Protein AF-A0A9D4BD84-F1 (afdb_monomer_lite)

Organism: Dreissena polymorpha (NCBI:txid45954)

Radius of gyration: 13.47 Å; chains: 1; bounding box: 32×24×34 Å

Structure (mmCIF, N/CA/C/O backbone):
data_AF-A0A9D4BD84-F1
#
_entry.id   AF-A0A9D4BD84-F1
#
loop_
_atom_site.group_PDB
_atom_site.id
_atom_site.type_symbol
_atom_site.label_atom_id
_atom_site.label_alt_id
_atom_site.label_comp_id
_atom_site.label_asym_id
_atom_site.label_entity_id
_atom_site.label_seq_id
_atom_site.pdbx_PDB_ins_code
_atom_site.Cartn_x
_atom_site.Cartn_y
_atom_site.Cartn_z
_atom_site.occupancy
_atom_site.B_iso_or_equiv
_atom_site.auth_seq_id
_atom_site.auth_comp_id
_atom_site.auth_asym_id
_atom_site.auth_atom_id
_atom_site.pdbx_PDB_model_num
ATOM 1 N N . MET A 1 1 ? -9.506 6.032 -0.330 1.00 85.81 1 MET A N 1
ATOM 2 C CA . MET A 1 1 ? -9.359 4.696 -0.917 1.00 85.81 1 MET A CA 1
ATOM 3 C C . MET A 1 1 ? -9.186 3.695 0.213 1.00 85.81 1 MET A C 1
ATOM 5 O O . MET A 1 1 ? -8.297 3.877 1.042 1.00 85.81 1 MET A O 1
ATOM 9 N N . LEU A 1 2 ? -10.039 2.671 0.279 1.00 88.31 2 LEU A N 1
ATOM 10 C CA . LEU A 1 2 ? -9.906 1.570 1.239 1.00 88.31 2 LEU A CA 1
ATOM 11 C C . LEU A 1 2 ? -9.135 0.418 0.593 1.00 88.31 2 LEU A C 1
ATOM 13 O O . LEU A 1 2 ? -9.483 -0.029 -0.497 1.00 88.31 2 LEU A O 1
ATOM 17 N N . LEU A 1 3 ? -8.108 -0.070 1.280 1.00 91.12 3 LEU A N 1
ATOM 18 C CA . LEU A 1 3 ? -7.240 -1.139 0.810 1.00 91.12 3 LEU A CA 1
ATOM 19 C C . LEU A 1 3 ? -7.377 -2.334 1.765 1.00 91.12 3 LEU A C 1
ATOM 21 O O . LEU A 1 3 ? -6.826 -2.342 2.868 1.00 91.12 3 LEU A O 1
ATOM 25 N N . GLU A 1 4 ? -8.176 -3.320 1.349 1.00 92.75 4 GLU A N 1
ATOM 26 C CA . GLU A 1 4 ? -8.383 -4.568 2.088 1.00 92.75 4 GLU A CA 1
ATOM 27 C C . GLU A 1 4 ? -7.343 -5.606 1.655 1.00 92.75 4 GLU A C 1
ATOM 29 O O . GLU A 1 4 ? -7.312 -6.018 0.496 1.00 92.75 4 GLU A O 1
ATOM 34 N N . VAL A 1 5 ? -6.472 -6.024 2.576 1.00 94.69 5 VAL A N 1
ATOM 35 C CA . VAL A 1 5 ? -5.348 -6.923 2.261 1.00 94.69 5 VAL A CA 1
ATOM 36 C C . VAL A 1 5 ? -5.248 -8.091 3.219 1.00 94.69 5 VAL A C 1
ATOM 38 O O . VAL A 1 5 ? -5.544 -7.987 4.408 1.00 94.69 5 VAL A O 1
ATOM 41 N N . ARG A 1 6 ? -4.752 -9.222 2.722 1.00 95.25 6 ARG A N 1
ATOM 42 C CA . ARG A 1 6 ? -4.316 -10.322 3.583 1.00 95.25 6 ARG A CA 1
ATOM 43 C C . ARG A 1 6 ? -2.877 -10.068 3.999 1.00 95.25 6 ARG A C 1
ATOM 45 O O . ARG A 1 6 ? -2.017 -9.864 3.147 1.00 95.25 6 ARG A O 1
ATOM 52 N N . ARG A 1 7 ? -2.587 -10.188 5.293 1.00 92.62 7 ARG A N 1
ATOM 53 C CA . ARG A 1 7 ? -1.251 -9.982 5.881 1.00 92.62 7 ARG A CA 1
ATOM 54 C C . ARG A 1 7 ? -0.127 -10.745 5.165 1.00 92.62 7 ARG A C 1
ATOM 56 O O . ARG A 1 7 ? 0.951 -10.208 4.945 1.00 92.62 7 ARG A O 1
ATOM 63 N N . ASN A 1 8 ? -0.407 -11.970 4.724 1.00 91.94 8 ASN A N 1
ATOM 64 C CA . ASN A 1 8 ? 0.570 -12.809 4.023 1.00 91.94 8 ASN A CA 1
ATOM 65 C C . ASN A 1 8 ? 0.635 -12.555 2.504 1.00 91.94 8 ASN A C 1
ATOM 67 O O . ASN A 1 8 ? 1.491 -13.118 1.832 1.00 91.94 8 ASN A O 1
ATOM 71 N N . HIS A 1 9 ? -0.226 -11.699 1.949 1.00 93.38 9 HIS A N 1
ATOM 72 C CA . HIS A 1 9 ? -0.314 -11.411 0.510 1.00 93.38 9 HIS A CA 1
ATOM 73 C C . HIS A 1 9 ? -0.386 -9.905 0.209 1.00 93.38 9 HIS A C 1
ATOM 75 O O . HIS A 1 9 ? -0.905 -9.517 -0.838 1.00 93.38 9 HIS A O 1
ATOM 81 N N . VAL A 1 10 ? 0.154 -9.064 1.101 1.00 93.31 10 VAL A N 1
ATOM 82 C CA . VAL A 1 10 ? 0.092 -7.594 1.026 1.00 93.31 10 VAL A CA 1
ATOM 83 C C . VAL A 1 10 ? 0.498 -7.070 -0.351 1.00 93.31 10 VAL A C 1
ATOM 85 O O . VAL A 1 10 ? -0.246 -6.295 -0.943 1.00 93.31 10 VAL A O 1
ATOM 88 N N . MET A 1 11 ? 1.621 -7.538 -0.904 1.00 89.44 11 MET A N 1
ATOM 89 C CA . MET A 1 11 ? 2.107 -7.114 -2.223 1.00 89.44 11 MET A CA 1
ATOM 90 C C . MET A 1 11 ? 1.092 -7.391 -3.340 1.00 89.44 11 MET A C 1
ATOM 92 O O . MET A 1 11 ? 0.760 -6.508 -4.131 1.00 89.44 11 MET A O 1
ATOM 96 N N . LYS A 1 12 ? 0.588 -8.628 -3.397 1.00 90.38 12 LYS A N 1
ATOM 97 C CA . LYS A 1 12 ? -0.334 -9.084 -4.443 1.00 90.38 12 LYS A CA 1
ATOM 98 C C . LYS A 1 12 ? -1.675 -8.363 -4.350 1.00 90.38 12 LYS A C 1
ATOM 100 O O . LYS A 1 12 ? -2.196 -7.927 -5.374 1.00 90.38 12 LYS A O 1
ATOM 105 N N . ASP A 1 13 ? -2.212 -8.253 -3.139 1.00 94.44 13 ASP A N 1
ATOM 106 C CA . ASP A 1 13 ? -3.518 -7.649 -2.897 1.00 94.44 13 ASP A CA 1
ATOM 107 C C . ASP A 1 13 ? -3.458 -6.134 -3.170 1.00 94.44 13 ASP A C 1
ATOM 109 O O . ASP A 1 13 ? -4.315 -5.606 -3.873 1.00 94.44 13 ASP A O 1
ATOM 113 N N . ALA A 1 14 ? -2.384 -5.450 -2.753 1.00 92.00 14 ALA A N 1
ATOM 114 C CA . ALA A 1 14 ? -2.210 -4.020 -3.001 1.00 92.00 14 ALA A CA 1
ATOM 115 C C . ALA A 1 14 ? -2.026 -3.662 -4.479 1.00 92.00 14 ALA A C 1
ATOM 117 O O . ALA A 1 14 ? -2.665 -2.733 -4.976 1.00 92.00 14 ALA A O 1
ATOM 118 N N . LEU A 1 15 ? -1.198 -4.425 -5.200 1.00 89.44 15 LEU A N 1
ATOM 119 C CA . LEU A 1 15 ? -1.059 -4.286 -6.650 1.00 89.44 15 LEU A CA 1
ATOM 120 C C . LEU A 1 15 ? -2.383 -4.547 -7.372 1.00 89.44 15 LEU A C 1
ATOM 122 O O . LEU A 1 15 ? -2.687 -3.869 -8.351 1.00 89.44 15 LEU A O 1
ATOM 126 N N . GLY A 1 16 ? -3.161 -5.524 -6.900 1.00 90.62 16 GLY A N 1
ATOM 127 C CA . GLY A 1 16 ? -4.497 -5.805 -7.411 1.00 90.62 16 GLY A CA 1
ATOM 128 C C . GLY A 1 16 ? -5.415 -4.598 -7.265 1.00 90.62 16 GLY A C 1
ATOM 129 O O . GLY A 1 16 ? -5.939 -4.117 -8.262 1.00 90.62 16 GLY A O 1
ATOM 130 N N . THR A 1 17 ? -5.560 -4.065 -6.053 1.00 90.25 17 THR A N 1
ATOM 131 C CA . THR A 1 17 ? -6.460 -2.936 -5.782 1.00 90.25 17 THR A CA 1
ATOM 132 C C . THR A 1 17 ? -6.081 -1.692 -6.581 1.00 90.25 17 THR A C 1
ATOM 134 O O . THR A 1 17 ? -6.925 -1.117 -7.258 1.00 90.25 17 THR A O 1
ATOM 137 N N . ILE A 1 18 ? -4.803 -1.312 -6.600 1.00 88.56 18 ILE A N 1
ATOM 138 C CA . ILE A 1 18 ? -4.363 -0.089 -7.291 1.00 88.56 18 ILE A CA 1
ATOM 139 C C . ILE A 1 18 ? -4.535 -0.174 -8.809 1.00 88.56 18 ILE A C 1
ATOM 141 O O . ILE A 1 18 ? -4.844 0.828 -9.449 1.00 88.56 18 ILE A O 1
ATOM 145 N N . ARG A 1 19 ? -4.423 -1.372 -9.390 1.00 88.62 19 ARG A N 1
ATOM 146 C CA . ARG A 1 19 ? -4.736 -1.590 -10.810 1.00 88.62 19 ARG A CA 1
ATOM 147 C C . ARG A 1 19 ? -6.178 -1.233 -11.159 1.00 88.62 19 ARG A C 1
ATOM 149 O O . ARG A 1 19 ? -6.407 -0.718 -12.251 1.00 88.62 19 ARG A O 1
ATOM 156 N N . TYR A 1 20 ? -7.115 -1.507 -10.253 1.00 85.50 20 TYR A N 1
ATOM 157 C CA . TYR A 1 20 ? -8.545 -1.268 -10.455 1.00 85.50 20 TYR A CA 1
ATOM 158 C C . TYR A 1 20 ? -9.019 0.103 -9.951 1.00 85.50 20 TYR A C 1
ATOM 160 O O . TYR A 1 20 ? -10.059 0.573 -10.399 1.00 85.50 20 TYR A O 1
ATOM 168 N N . SER A 1 21 ? -8.276 0.756 -9.054 1.00 79.94 21 SER A N 1
ATOM 169 C CA . SER A 1 21 ? -8.689 1.996 -8.374 1.00 79.94 21 SER A CA 1
ATOM 170 C C . SER A 1 21 ? -7.937 3.250 -8.845 1.00 79.94 21 SER A C 1
ATOM 172 O O . SER A 1 21 ? -7.717 4.164 -8.053 1.00 79.94 21 SER A O 1
ATOM 174 N N . GLN A 1 22 ? -7.535 3.316 -10.120 1.00 73.12 22 GLN A N 1
ATOM 175 C CA . GLN A 1 22 ? -6.686 4.403 -10.644 1.00 73.12 22 GLN A CA 1
ATOM 176 C C . GLN A 1 22 ? -7.290 5.810 -10.480 1.00 73.12 22 GLN A C 1
ATOM 178 O O . GLN A 1 22 ? -6.543 6.766 -10.284 1.00 73.12 22 GLN A O 1
ATOM 183 N N . ASP A 1 23 ? -8.618 5.936 -10.485 1.00 72.12 23 ASP A N 1
ATOM 184 C CA . ASP A 1 23 ? -9.309 7.228 -10.373 1.00 72.12 23 ASP A CA 1
ATOM 185 C C . ASP A 1 23 ? -9.459 7.739 -8.921 1.00 72.12 23 ASP A C 1
ATOM 187 O O . ASP A 1 23 ? -9.795 8.903 -8.713 1.00 72.12 23 ASP A O 1
ATOM 191 N N . ASP A 1 24 ? -9.189 6.904 -7.905 1.00 74.56 24 ASP A N 1
ATOM 192 C CA . ASP A 1 24 ? -9.405 7.217 -6.474 1.00 74.56 24 ASP A CA 1
ATOM 193 C C . ASP A 1 24 ? -8.091 7.396 -5.681 1.00 74.56 24 ASP A C 1
ATOM 195 O O . ASP A 1 24 ? -8.072 7.427 -4.451 1.00 74.56 24 ASP A O 1
ATOM 199 N N . LEU A 1 25 ? -6.954 7.536 -6.371 1.00 72.25 25 LEU A N 1
ATOM 200 C CA . LEU A 1 25 ? -5.628 7.636 -5.739 1.00 72.25 25 LEU A CA 1
ATOM 201 C C . LEU A 1 25 ? -5.398 8.943 -4.952 1.00 72.25 25 LEU A C 1
ATOM 203 O O . LEU A 1 25 ? -4.425 9.039 -4.208 1.00 72.25 25 LEU A O 1
ATOM 207 N N . SER A 1 26 ? -6.265 9.949 -5.110 1.00 70.81 26 SER A N 1
ATOM 208 C CA . SER A 1 26 ? -6.179 11.240 -4.408 1.00 70.81 26 SER A CA 1
ATOM 209 C C . SER A 1 26 ? -6.875 11.246 -3.045 1.00 70.81 26 SER A C 1
ATOM 211 O O . SER A 1 26 ? -6.681 12.171 -2.254 1.00 70.81 26 SER A O 1
ATOM 213 N N . SER A 1 27 ? -7.698 10.238 -2.750 1.00 78.44 27 SER A N 1
ATOM 214 C CA . SER A 1 27 ? -8.422 10.169 -1.488 1.00 78.44 27 SER A CA 1
ATOM 215 C C . SER A 1 27 ? -7.569 9.535 -0.387 1.00 78.44 27 SER A C 1
ATOM 217 O O . SER A 1 27 ? -6.664 8.739 -0.634 1.00 78.44 27 SER A O 1
ATOM 219 N N . LYS A 1 28 ? -7.869 9.873 0.874 1.00 83.19 28 LYS A N 1
ATOM 220 C CA . LYS A 1 28 ? -7.132 9.365 2.042 1.00 83.19 28 LYS A CA 1
ATOM 221 C C . LYS A 1 28 ? -7.051 7.832 2.009 1.00 83.19 28 LYS A C 1
ATOM 223 O O . LYS A 1 28 ? -8.084 7.157 1.934 1.00 83.19 28 LYS A O 1
ATOM 228 N N . LEU A 1 29 ? -5.833 7.296 2.085 1.00 87.12 29 LEU A N 1
ATOM 229 C CA . LEU A 1 29 ? -5.582 5.859 2.170 1.00 87.12 29 LEU A CA 1
ATOM 230 C C . LEU A 1 29 ? -6.032 5.331 3.538 1.00 87.12 29 LEU A C 1
ATOM 232 O O . LEU A 1 29 ? -5.623 5.855 4.576 1.00 87.12 29 LEU A O 1
ATOM 236 N N . GLN A 1 30 ? -6.862 4.293 3.526 1.00 89.81 30 GLN A N 1
ATOM 237 C CA . GLN A 1 30 ? -7.262 3.531 4.705 1.00 89.81 30 GLN A CA 1
ATOM 238 C C . GLN A 1 30 ? -6.885 2.067 4.517 1.00 89.81 30 GLN A C 1
ATOM 240 O O . GLN A 1 30 ? -7.180 1.483 3.474 1.00 89.81 30 GLN A O 1
ATOM 245 N N . ILE A 1 31 ? -6.263 1.468 5.529 1.00 92.38 31 ILE A N 1
ATOM 246 C CA . ILE A 1 31 ? -5.850 0.060 5.502 1.00 92.38 31 ILE A CA 1
ATOM 247 C C . ILE A 1 31 ? -6.770 -0.799 6.365 1.00 92.38 31 ILE A C 1
ATOM 249 O O . ILE A 1 31 ? -7.093 -0.441 7.497 1.00 92.38 31 ILE A O 1
ATOM 253 N N . LYS A 1 32 ? -7.131 -1.980 5.859 1.00 93.38 32 LYS A N 1
ATOM 254 C CA . LYS A 1 32 ? -7.815 -3.014 6.638 1.00 93.38 32 LYS A CA 1
ATOM 255 C C . LYS A 1 32 ? -7.221 -4.386 6.337 1.00 93.38 32 LYS A C 1
ATOM 257 O O . LYS A 1 32 ? -7.207 -4.830 5.190 1.00 93.38 32 LYS A O 1
ATOM 262 N N . PHE A 1 33 ? -6.762 -5.077 7.375 1.00 94.75 33 PHE A N 1
ATOM 263 C CA . PHE A 1 33 ? -6.342 -6.468 7.248 1.00 94.75 33 PHE A CA 1
ATOM 264 C C . PHE A 1 33 ? -7.564 -7.389 7.312 1.00 94.75 33 PHE A C 1
ATOM 266 O O . PHE A 1 33 ? -8.383 -7.306 8.229 1.00 94.75 33 PHE A O 1
ATOM 273 N N . ILE A 1 34 ? -7.724 -8.247 6.303 1.00 94.31 34 ILE A N 1
ATOM 274 C CA . ILE A 1 34 ? -8.885 -9.137 6.192 1.00 94.31 34 ILE A CA 1
ATOM 275 C C . ILE A 1 34 ? -8.890 -10.122 7.365 1.00 94.31 34 ILE A C 1
ATOM 277 O O . ILE A 1 34 ? -7.929 -10.862 7.562 1.00 94.31 34 ILE A O 1
ATOM 281 N N . GLY A 1 35 ? -10.002 -10.157 8.104 1.00 92.31 35 GLY A N 1
ATOM 282 C CA . GLY A 1 35 ? -10.176 -11.029 9.269 1.00 92.31 35 GLY A CA 1
ATOM 283 C C . GLY A 1 35 ? -9.599 -10.475 10.574 1.00 92.31 35 GLY A C 1
ATOM 284 O O . GLY A 1 35 ? -9.675 -11.158 11.590 1.00 92.31 35 GLY A O 1
ATOM 285 N N . GLU A 1 36 ? -9.062 -9.253 10.574 1.00 90.56 36 GLU A N 1
ATOM 286 C CA . GLU A 1 36 ? -8.506 -8.614 11.767 1.00 90.56 36 GLU A CA 1
ATOM 287 C C . GLU A 1 36 ? -9.402 -7.463 12.244 1.0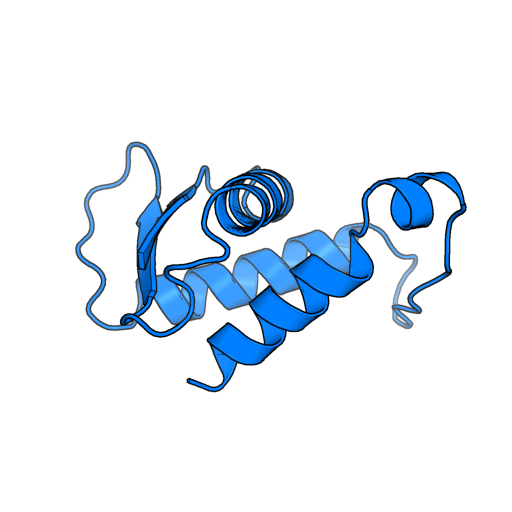0 90.56 36 GLU A C 1
ATOM 289 O O . GLU A 1 36 ? -9.960 -6.702 11.448 1.00 90.56 36 GLU A O 1
ATOM 294 N N . ALA A 1 37 ? -9.547 -7.331 13.564 1.00 83.06 37 ALA A N 1
ATOM 295 C CA . ALA A 1 37 ? -10.237 -6.198 14.164 1.00 83.06 37 ALA A CA 1
ATOM 296 C C . ALA A 1 37 ? -9.288 -4.991 14.197 1.00 83.06 37 ALA A C 1
ATOM 298 O O . ALA A 1 37 ? -8.269 -5.017 14.882 1.00 83.06 37 ALA A O 1
ATOM 299 N N . GLY A 1 38 ? -9.619 -3.926 13.469 1.00 76.62 38 GLY A N 1
ATOM 300 C CA . GLY A 1 38 ? -8.818 -2.707 13.461 1.00 76.62 38 GLY A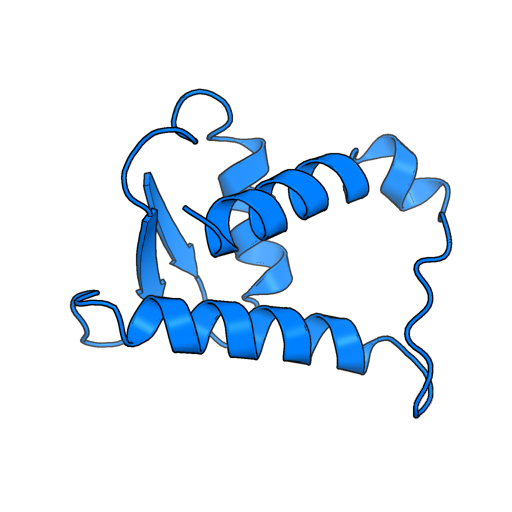 CA 1
ATOM 301 C C . GLY A 1 38 ? -9.458 -1.589 12.646 1.00 76.62 38 GLY A C 1
ATOM 302 O O . GLY A 1 38 ? -10.086 -1.834 11.618 1.00 76.62 38 GLY A O 1
ATOM 303 N N . VAL A 1 39 ? -9.292 -0.354 13.121 1.00 74.94 39 VAL A N 1
ATOM 304 C CA . VAL A 1 39 ? -9.640 0.874 12.397 1.00 74.94 39 VAL A CA 1
ATOM 305 C C . VAL A 1 39 ? -8.349 1.649 12.176 1.00 74.94 39 VAL A C 1
ATOM 307 O O . VAL A 1 39 ? -7.582 1.867 13.115 1.00 74.94 39 VAL A O 1
ATOM 310 N N . ASP A 1 40 ? -8.087 2.052 10.935 1.00 75.44 40 ASP A N 1
ATOM 311 C CA . ASP A 1 40 ? -6.844 2.731 10.581 1.00 75.44 40 ASP A CA 1
ATOM 312 C C . ASP A 1 40 ? -6.805 4.179 11.098 1.00 75.44 40 ASP A C 1
ATOM 314 O O . ASP A 1 40 ? -7.272 5.120 10.452 1.00 75.44 40 ASP A O 1
ATOM 318 N N . LEU A 1 41 ? -6.196 4.353 12.272 1.00 79.75 41 LEU A N 1
ATOM 319 C CA . LEU A 1 41 ? -5.827 5.649 12.849 1.00 79.75 41 LEU A CA 1
ATOM 320 C C . LEU A 1 41 ? -4.363 6.033 12.543 1.00 79.75 41 LEU A C 1
ATOM 322 O O . LEU A 1 41 ? -3.815 6.926 13.180 1.00 79.75 41 LEU A O 1
ATOM 326 N N . GLY A 1 42 ? -3.724 5.369 11.571 1.00 78.88 42 GLY A N 1
ATOM 327 C CA . GLY A 1 42 ? -2.330 5.578 11.160 1.00 78.88 42 GLY A CA 1
ATOM 328 C C . GLY A 1 42 ? -1.417 4.379 11.437 1.00 78.88 42 GLY A C 1
ATOM 329 O O . GLY A 1 42 ? -0.506 4.118 10.655 1.00 78.88 42 GLY A O 1
ATOM 330 N N . GLY A 1 43 ? -1.685 3.601 12.492 1.00 86.69 43 GLY A N 1
ATOM 331 C CA . GLY A 1 43 ? -0.875 2.424 12.841 1.00 86.69 43 GLY A CA 1
ATOM 332 C C . GLY A 1 43 ? -0.895 1.332 11.766 1.00 86.69 43 GLY A C 1
ATOM 333 O O . GLY A 1 43 ? 0.153 0.794 11.413 1.00 86.69 43 GLY A O 1
ATOM 334 N N . LEU A 1 44 ? -2.068 1.075 11.176 1.00 90.75 44 LEU A N 1
ATOM 335 C CA . LEU A 1 44 ? -2.223 0.063 10.127 1.00 90.75 44 LEU A CA 1
ATOM 336 C C . LEU A 1 44 ? -1.538 0.477 8.820 1.00 90.75 44 LEU A C 1
ATOM 338 O O . LEU A 1 44 ? -1.028 -0.384 8.108 1.00 90.75 44 LEU A O 1
ATOM 342 N N . ARG A 1 45 ? -1.457 1.782 8.522 1.00 90.00 45 ARG A N 1
ATOM 343 C CA . ARG A 1 45 ? -0.660 2.297 7.395 1.00 90.00 45 ARG A CA 1
ATOM 344 C C . ARG A 1 45 ? 0.832 2.038 7.571 1.00 90.00 45 ARG A C 1
ATOM 346 O O . ARG A 1 45 ? 1.457 1.511 6.653 1.00 90.00 45 ARG A O 1
ATOM 353 N N . CYS A 1 46 ? 1.398 2.350 8.738 1.00 90.00 46 CYS A N 1
ATOM 354 C CA . CYS A 1 46 ? 2.811 2.073 9.017 1.00 90.00 46 CYS A CA 1
ATOM 355 C C . CYS A 1 46 ? 3.124 0.576 8.899 1.00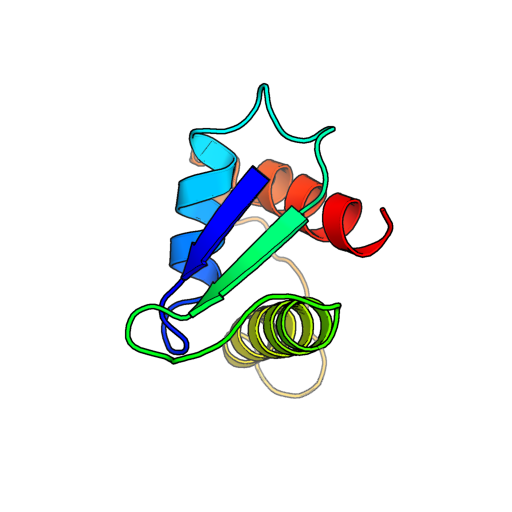 90.00 46 CYS A C 1
ATOM 357 O O . CYS A 1 46 ? 4.114 0.184 8.279 1.00 90.00 46 CYS A O 1
ATOM 359 N N . GLU A 1 47 ? 2.254 -0.264 9.457 1.00 92.56 47 GLU A N 1
ATOM 360 C CA . GLU A 1 47 ? 2.392 -1.714 9.379 1.00 92.56 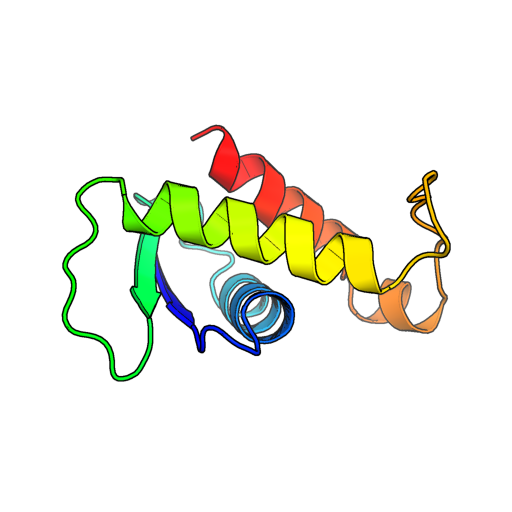47 GLU A CA 1
ATOM 361 C C . GLU A 1 47 ? 2.276 -2.232 7.940 1.00 92.56 47 GLU A C 1
ATOM 363 O O . GLU A 1 47 ? 3.105 -3.029 7.504 1.00 92.56 47 GLU A O 1
ATOM 368 N N . PHE A 1 48 ? 1.304 -1.735 7.173 1.00 93.75 48 PHE A N 1
ATOM 369 C CA . PHE A 1 48 ? 1.142 -2.067 5.761 1.00 93.75 48 PHE A CA 1
ATOM 370 C C . PHE A 1 48 ? 2.403 -1.770 4.952 1.00 93.75 48 PHE A C 1
ATOM 372 O O . PHE A 1 48 ? 2.896 -2.662 4.265 1.00 93.75 48 PHE A O 1
ATOM 379 N N . PHE A 1 49 ? 2.960 -0.558 5.051 1.00 92.06 49 PHE A N 1
ATOM 380 C CA . PHE A 1 49 ? 4.164 -0.204 4.294 1.00 92.06 49 PHE A CA 1
ATOM 381 C C . PHE A 1 49 ? 5.394 -0.992 4.759 1.00 92.06 49 PHE A C 1
ATOM 383 O O . PHE A 1 49 ? 6.204 -1.397 3.925 1.00 92.06 49 PHE A O 1
ATOM 390 N N . SER A 1 50 ? 5.501 -1.290 6.057 1.00 90.88 50 SER A N 1
ATOM 391 C CA . SER A 1 50 ? 6.549 -2.168 6.591 1.00 90.88 50 SER A CA 1
ATOM 392 C C . SER A 1 50 ? 6.470 -3.580 5.992 1.00 90.88 50 SER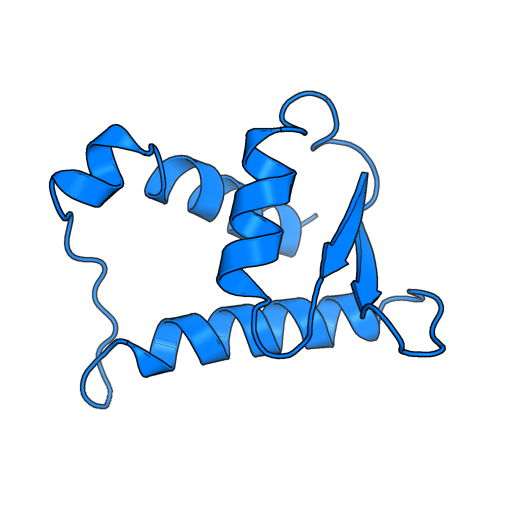 A C 1
ATOM 394 O O . SER A 1 50 ? 7.456 -4.088 5.453 1.00 90.88 50 SER A O 1
ATOM 396 N N . LEU A 1 51 ? 5.280 -4.193 5.990 1.00 91.56 51 LEU A N 1
ATOM 397 C CA . LEU A 1 51 ? 5.048 -5.512 5.392 1.00 91.56 51 LEU A CA 1
ATOM 398 C C . LEU A 1 51 ? 5.252 -5.505 3.875 1.00 91.56 51 LEU A C 1
ATOM 400 O O . LEU A 1 51 ? 5.791 -6.462 3.322 1.00 91.56 51 LEU A O 1
ATOM 404 N N . LEU A 1 52 ? 4.850 -4.428 3.202 1.00 89.12 52 LEU A N 1
ATOM 405 C CA . LEU A 1 52 ? 5.025 -4.262 1.767 1.00 89.12 52 LEU A CA 1
ATOM 406 C C . LEU A 1 52 ? 6.517 -4.278 1.394 1.00 89.12 52 LEU A C 1
ATOM 408 O O . LEU A 1 52 ? 6.920 -5.052 0.525 1.00 89.12 52 LEU A O 1
ATOM 412 N N . VAL A 1 53 ? 7.350 -3.508 2.103 1.00 85.00 53 VAL A N 1
ATOM 413 C CA . VAL A 1 53 ? 8.816 -3.502 1.929 1.00 85.00 53 VAL A CA 1
ATOM 414 C C . VAL A 1 53 ? 9.439 -4.847 2.316 1.00 85.00 53 VAL A C 1
ATOM 416 O O . VAL A 1 53 ? 10.334 -5.335 1.623 1.00 85.00 53 VAL A O 1
ATOM 419 N N . TYR A 1 54 ? 8.954 -5.486 3.382 1.00 86.00 54 TYR A N 1
ATOM 420 C CA . TYR A 1 54 ? 9.414 -6.812 3.795 1.00 86.00 54 TYR A CA 1
ATOM 421 C C . TYR A 1 54 ? 9.156 -7.877 2.716 1.00 86.00 54 TYR A C 1
ATOM 423 O O . TYR A 1 54 ? 10.057 -8.638 2.367 1.00 86.00 54 TYR A O 1
ATOM 431 N N . GLN A 1 55 ? 7.961 -7.921 2.122 1.00 83.75 55 GLN A N 1
ATOM 432 C CA . GLN A 1 55 ? 7.657 -8.877 1.050 1.00 83.75 55 GLN A CA 1
ATOM 433 C C . GLN A 1 55 ? 8.461 -8.600 -0.227 1.00 83.75 55 GLN A C 1
ATOM 435 O O . GLN A 1 55 ? 8.851 -9.536 -0.927 1.00 83.75 55 GLN A O 1
ATOM 440 N N . PHE A 1 56 ? 8.772 -7.332 -0.498 1.00 75.62 56 PHE A N 1
ATOM 441 C CA . PHE A 1 56 ? 9.701 -6.954 -1.559 1.00 75.62 56 PHE A CA 1
ATOM 442 C C . PHE A 1 56 ? 11.113 -7.492 -1.337 1.00 75.62 56 PHE A C 1
ATOM 444 O O . PHE A 1 56 ? 11.737 -7.997 -2.272 1.00 75.62 56 PHE A O 1
ATOM 451 N N . SER A 1 57 ? 11.622 -7.383 -0.109 1.00 70.31 57 SER A N 1
ATOM 452 C CA . SER A 1 57 ? 13.002 -7.749 0.207 1.00 70.31 57 SER A CA 1
ATOM 453 C C . SER A 1 57 ? 13.253 -9.253 0.190 1.00 70.31 57 SER A C 1
ATOM 455 O O . SER A 1 57 ? 14.344 -9.685 -0.173 1.00 70.31 57 SER A O 1
ATOM 457 N N . HIS A 1 58 ? 12.234 -10.061 0.484 1.00 65.88 58 HIS A N 1
ATOM 458 C CA . HIS A 1 58 ? 12.346 -11.524 0.513 1.00 65.88 58 HIS A CA 1
ATOM 459 C C . HIS A 1 58 ? 12.468 -12.171 -0.874 1.00 65.88 58 HIS A C 1
ATOM 461 O O . HIS A 1 58 ? 12.686 -13.375 -0.971 1.00 65.88 58 HIS A O 1
ATOM 467 N N . SER A 1 59 ? 12.363 -11.384 -1.948 1.00 60.31 59 SER A N 1
ATOM 468 C CA . SER A 1 59 ? 12.571 -11.859 -3.322 1.00 60.31 59 SER A CA 1
ATOM 469 C C . SER A 1 59 ? 14.010 -11.671 -3.830 1.00 60.31 59 SER A C 1
ATOM 471 O O . SER A 1 59 ? 14.292 -12.021 -4.975 1.00 60.31 59 SER A O 1
ATOM 473 N N . GLY A 1 60 ? 14.924 -11.114 -3.023 1.00 55.12 60 GLY A N 1
ATOM 474 C CA . GLY A 1 60 ? 16.316 -10.857 -3.410 1.00 55.12 60 GLY A CA 1
ATOM 475 C C . GLY A 1 60 ? 17.338 -11.509 -2.479 1.00 55.12 60 GLY A C 1
ATOM 476 O O . GLY A 1 60 ? 17.133 -11.600 -1.271 1.00 55.12 60 GLY A O 1
ATOM 477 N N . SER A 1 61 ? 18.470 -11.942 -3.036 1.00 51.75 61 SER A N 1
ATOM 478 C CA . SER A 1 61 ? 19.608 -12.425 -2.252 1.00 51.75 61 SER A CA 1
ATOM 479 C C . SER A 1 61 ? 20.221 -11.277 -1.442 1.00 51.75 61 SER A C 1
ATOM 481 O O . SER A 1 61 ? 20.601 -10.248 -1.995 1.00 51.75 61 SER A O 1
ATOM 483 N N . SER A 1 62 ? 20.284 -11.479 -0.127 1.00 55.81 62 SER A N 1
ATOM 484 C CA . SER A 1 62 ? 20.997 -10.736 0.918 1.00 55.81 62 SER A CA 1
ATOM 485 C C . SER A 1 62 ? 21.700 -9.431 0.503 1.00 55.81 62 SER A C 1
ATOM 487 O O . SER A 1 62 ? 22.822 -9.437 0.001 1.00 55.81 62 SER A O 1
ATOM 489 N N . GLY A 1 63 ? 21.073 -8.296 0.830 1.00 53.09 63 GLY A N 1
ATOM 490 C CA . GLY A 1 63 ? 21.761 -7.014 1.044 1.00 53.09 63 GLY A CA 1
ATOM 491 C C . GLY A 1 63 ? 21.751 -6.009 -0.110 1.00 53.09 63 GLY A C 1
ATOM 492 O O . GLY A 1 63 ? 22.022 -4.838 0.136 1.00 53.09 63 GLY A O 1
ATOM 493 N N . HIS A 1 64 ? 21.393 -6.408 -1.333 1.00 54.03 64 HIS A N 1
ATOM 494 C CA . HIS A 1 64 ? 21.196 -5.478 -2.454 1.00 54.03 64 HIS A CA 1
ATOM 495 C C . HIS A 1 64 ? 19.934 -5.837 -3.240 1.00 54.03 64 HIS A C 1
ATOM 497 O O . HIS A 1 64 ? 19.931 -6.705 -4.111 1.00 54.03 64 HIS A O 1
ATOM 503 N N . LEU A 1 65 ? 18.843 -5.133 -2.938 1.00 59.31 65 LEU A N 1
ATOM 504 C CA . LEU A 1 65 ? 17.601 -5.236 -3.695 1.00 59.31 65 LEU A CA 1
ATOM 505 C C . LEU A 1 65 ? 17.710 -4.324 -4.909 1.00 59.31 65 LEU A C 1
ATOM 507 O O . LEU A 1 65 ? 17.603 -3.105 -4.801 1.00 59.31 65 LEU A O 1
ATOM 511 N N . THR A 1 66 ? 17.955 -4.917 -6.071 1.00 59.19 66 THR A N 1
ATOM 512 C CA . THR A 1 66 ? 17.926 -4.190 -7.339 1.00 59.19 66 THR A CA 1
ATOM 513 C C . THR A 1 66 ? 16.684 -4.590 -8.115 1.00 59.19 66 THR A C 1
ATOM 515 O O . THR A 1 66 ? 16.408 -5.770 -8.334 1.00 59.19 66 THR A O 1
ATOM 518 N N . PHE A 1 67 ? 15.914 -3.592 -8.544 1.00 63.25 67 PHE A N 1
ATOM 519 C CA . PHE A 1 67 ? 14.818 -3.819 -9.471 1.00 63.25 67 PHE A CA 1
ATOM 520 C C . PHE A 1 67 ? 15.400 -4.188 -10.832 1.00 63.25 67 PHE A C 1
ATOM 522 O O . PHE A 1 67 ? 15.940 -3.341 -11.544 1.00 63.25 67 PHE A O 1
ATOM 529 N N . ARG A 1 68 ? 15.281 -5.459 -11.215 1.00 66.62 68 ARG A N 1
ATOM 530 C CA . ARG A 1 68 ? 15.587 -5.888 -12.577 1.00 66.62 68 ARG A CA 1
ATOM 531 C C . ARG A 1 68 ? 14.299 -5.890 -13.386 1.00 66.62 68 ARG A C 1
ATOM 533 O O . ARG A 1 68 ? 13.334 -6.556 -13.018 1.00 66.62 68 ARG A O 1
ATOM 540 N N . LYS A 1 69 ? 14.278 -5.153 -14.500 1.00 61.84 69 LYS A N 1
ATOM 541 C CA . LYS A 1 69 ? 13.162 -5.224 -15.449 1.00 61.84 69 LYS A CA 1
ATOM 542 C C . LYS A 1 69 ? 13.038 -6.664 -15.951 1.00 61.84 69 LYS A C 1
ATOM 544 O O . LYS A 1 69 ? 13.955 -7.182 -16.583 1.00 61.84 69 LYS A O 1
ATOM 549 N N . ASN A 1 70 ? 11.912 -7.297 -15.651 1.00 71.69 70 ASN A N 1
ATOM 550 C CA . ASN A 1 70 ? 11.491 -8.555 -16.251 1.00 71.69 70 ASN A CA 1
ATOM 551 C C . ASN A 1 70 ? 10.443 -8.225 -17.322 1.00 71.69 70 ASN A C 1
ATOM 553 O O . ASN A 1 70 ? 9.522 -7.457 -17.045 1.00 71.69 70 ASN A O 1
ATOM 557 N N . TYR A 1 71 ? 10.577 -8.792 -18.523 1.00 67.38 71 TYR A N 1
ATOM 558 C CA . TYR A 1 71 ? 9.646 -8.571 -19.635 1.00 67.38 71 TYR A CA 1
ATOM 559 C C . TYR A 1 71 ? 8.190 -8.877 -19.239 1.00 67.38 71 TYR A C 1
ATOM 561 O O . TYR A 1 71 ? 7.291 -8.099 -19.537 1.00 67.38 71 TYR A O 1
ATOM 569 N N . VAL A 1 72 ? 7.975 -9.930 -18.444 1.00 73.44 72 VAL A N 1
ATOM 570 C CA . VAL A 1 72 ? 6.644 -10.326 -17.948 1.00 73.44 72 VAL A CA 1
ATOM 571 C C . VAL A 1 72 ? 6.019 -9.274 -17.021 1.00 73.44 72 VAL A C 1
ATOM 573 O O . VAL A 1 72 ? 4.806 -9.090 -17.004 1.00 73.44 72 VAL A O 1
ATOM 576 N N . GLU A 1 73 ? 6.831 -8.571 -16.231 1.00 68.56 73 GLU A N 1
ATOM 577 C CA . GLU A 1 73 ? 6.348 -7.520 -15.322 1.00 68.56 73 GLU A CA 1
ATOM 578 C C . GLU A 1 73 ? 6.191 -6.167 -16.025 1.00 68.56 73 GLU A C 1
ATOM 580 O O . GLU A 1 73 ? 5.429 -5.311 -15.566 1.00 68.56 73 GLU A O 1
ATOM 585 N N . LEU A 1 74 ? 6.878 -5.989 -17.158 1.00 70.19 74 LEU A N 1
ATOM 586 C CA . LEU A 1 74 ? 6.713 -4.834 -18.029 1.00 70.19 74 LEU A CA 1
ATOM 587 C C . LEU A 1 74 ? 5.329 -4.842 -18.689 1.00 70.19 74 LEU A C 1
ATOM 589 O O . LEU A 1 74 ? 4.644 -3.827 -18.625 1.00 70.19 74 LEU A O 1
ATOM 593 N N . GLU A 1 75 ? 4.875 -5.982 -19.225 1.00 71.25 75 GLU A N 1
ATOM 594 C CA . GLU A 1 75 ? 3.523 -6.104 -19.806 1.00 71.25 75 GLU A CA 1
ATOM 595 C C . GLU A 1 75 ? 2.410 -5.821 -18.790 1.00 71.25 75 GLU A C 1
ATOM 597 O O . GLU A 1 75 ? 1.349 -5.304 -19.130 1.00 71.25 75 GLU A O 1
ATOM 602 N N . LYS A 1 76 ? 2.656 -6.118 -17.512 1.00 75.88 76 LYS A N 1
ATOM 603 C CA . LYS A 1 76 ? 1.682 -5.919 -16.431 1.00 75.88 76 LYS A CA 1
ATOM 604 C C . LYS A 1 76 ? 1.708 -4.514 -15.829 1.00 75.88 76 LYS A C 1
ATOM 606 O O . LYS A 1 76 ? 1.028 -4.282 -14.824 1.00 75.88 76 LYS A O 1
ATOM 611 N N . ASN A 1 77 ? 2.514 -3.600 -16.378 1.00 82.00 77 ASN A N 1
ATOM 612 C CA . ASN A 1 77 ? 2.748 -2.259 -15.836 1.00 82.00 77 ASN A CA 1
ATOM 613 C C . ASN A 1 77 ? 3.109 -2.270 -14.339 1.00 82.00 77 ASN A C 1
ATOM 615 O O . ASN A 1 77 ? 2.811 -1.330 -13.606 1.00 82.00 77 ASN A O 1
ATOM 619 N N . THR A 1 78 ? 3.748 -3.334 -13.843 1.00 80.94 78 THR A N 1
ATOM 620 C CA . THR A 1 78 ? 3.947 -3.519 -12.399 1.00 80.94 78 THR A CA 1
ATOM 621 C C . THR A 1 78 ? 4.749 -2.374 -11.796 1.00 80.94 78 THR A C 1
ATOM 623 O O . THR A 1 78 ? 4.337 -1.814 -10.789 1.00 80.94 78 THR A O 1
ATOM 626 N N . PHE A 1 79 ? 5.824 -1.936 -12.454 1.00 82.25 79 PHE A N 1
ATOM 627 C CA . PHE A 1 79 ? 6.632 -0.807 -11.981 1.00 82.25 79 PHE A CA 1
ATOM 628 C C . PHE A 1 79 ? 5.850 0.511 -11.879 1.00 82.25 79 PHE A C 1
ATOM 630 O O . PHE A 1 79 ? 6.137 1.308 -10.990 1.00 82.25 79 PHE A O 1
ATOM 637 N N . PHE A 1 80 ? 4.851 0.729 -12.738 1.00 86.69 80 PHE A N 1
ATOM 638 C CA . PHE A 1 80 ? 3.991 1.911 -12.668 1.00 86.69 80 PHE A CA 1
ATOM 639 C C . PHE A 1 80 ? 3.127 1.887 -11.400 1.00 86.69 80 PHE A C 1
ATOM 641 O O . PHE A 1 80 ? 3.149 2.836 -10.618 1.00 86.69 80 PHE A O 1
ATOM 648 N N . TYR A 1 81 ? 2.454 0.765 -11.132 1.00 88.19 81 TYR A N 1
ATOM 649 C CA . TYR A 1 81 ? 1.629 0.598 -9.928 1.00 88.19 81 TYR A CA 1
ATOM 650 C C . TYR A 1 81 ? 2.456 0.590 -8.636 1.00 88.19 81 TYR A C 1
ATOM 652 O O . TYR A 1 81 ? 2.002 1.063 -7.597 1.00 88.19 81 TYR A O 1
ATOM 660 N N . LEU A 1 82 ? 3.699 0.108 -8.695 1.00 86.12 82 LEU A N 1
ATOM 661 C CA . LEU A 1 82 ? 4.641 0.237 -7.585 1.00 86.12 82 LEU A CA 1
ATOM 662 C C . LEU A 1 82 ? 5.030 1.690 -7.326 1.00 86.12 82 LEU A C 1
ATOM 664 O O . LEU A 1 82 ? 5.081 2.103 -6.172 1.00 86.12 82 LEU A O 1
ATOM 668 N N . GLY A 1 83 ? 5.248 2.475 -8.382 1.00 86.31 83 GLY A N 1
ATOM 669 C CA . GLY A 1 83 ? 5.452 3.917 -8.261 1.00 86.31 83 GLY A CA 1
ATOM 670 C C . GLY A 1 83 ? 4.275 4.606 -7.569 1.00 86.31 83 GLY A C 1
ATOM 671 O O . GLY A 1 83 ? 4.486 5.436 -6.690 1.00 86.31 83 GLY A O 1
ATOM 672 N N . GLN A 1 84 ? 3.041 4.206 -7.889 1.00 88.69 84 GLN A N 1
ATOM 673 C CA . GLN A 1 84 ? 1.842 4.716 -7.215 1.00 88.69 84 GLN A CA 1
ATOM 674 C C . GLN A 1 84 ? 1.781 4.308 -5.735 1.00 88.69 84 GLN A C 1
ATOM 676 O O . GLN A 1 84 ? 1.486 5.148 -4.890 1.00 88.69 84 GLN A O 1
ATOM 681 N N . LEU A 1 85 ? 2.122 3.059 -5.395 1.00 87.50 85 LEU A N 1
ATOM 682 C CA . LEU A 1 85 ? 2.216 2.609 -3.997 1.00 87.50 85 LEU A CA 1
ATOM 683 C C . LEU A 1 85 ? 3.226 3.418 -3.185 1.00 87.50 85 LEU A C 1
ATOM 685 O O . LEU A 1 85 ? 2.946 3.783 -2.047 1.00 87.50 85 LEU A O 1
ATOM 689 N N . VAL A 1 86 ? 4.389 3.704 -3.771 1.00 87.06 86 VAL A N 1
ATOM 690 C CA . VAL A 1 86 ? 5.416 4.540 -3.138 1.00 87.06 86 VAL A CA 1
ATOM 691 C C . VAL A 1 86 ? 4.945 5.991 -3.023 1.00 87.06 86 VAL A C 1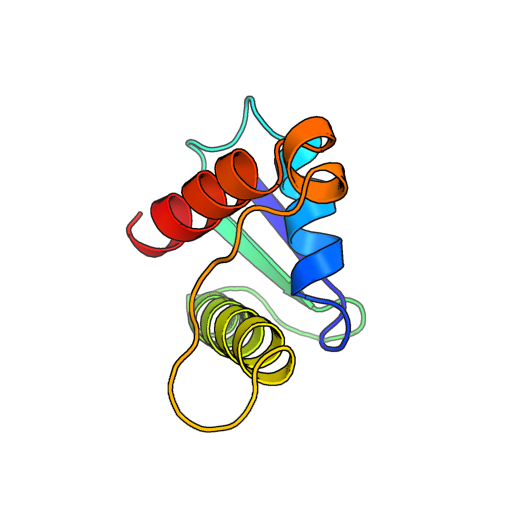
ATOM 693 O O . VAL A 1 86 ? 5.167 6.622 -1.998 1.00 87.06 86 VAL A O 1
ATOM 696 N N . ALA A 1 87 ? 4.243 6.532 -4.021 1.00 86.94 87 ALA A N 1
ATOM 697 C CA . ALA A 1 87 ? 3.673 7.875 -3.917 1.00 86.94 87 ALA A CA 1
ATOM 698 C C . ALA A 1 87 ? 2.663 7.975 -2.758 1.00 86.94 87 ALA A C 1
ATOM 700 O O . ALA A 1 87 ? 2.710 8.927 -1.983 1.00 86.94 87 ALA A O 1
ATOM 701 N N . LEU A 1 88 ? 1.820 6.953 -2.575 1.00 86.12 88 LEU A N 1
ATOM 702 C CA . LEU A 1 88 ? 0.865 6.869 -1.464 1.00 86.12 88 LEU A CA 1
ATOM 703 C C . LEU A 1 88 ? 1.523 6.750 -0.081 1.00 86.12 88 LEU A C 1
ATOM 705 O O . LEU A 1 88 ? 0.839 6.965 0.914 1.00 86.12 88 LEU A O 1
ATOM 709 N N . SER A 1 89 ? 2.814 6.409 0.019 1.00 83.94 89 SER A N 1
ATOM 710 C CA . SER A 1 89 ? 3.514 6.393 1.313 1.00 83.94 89 SER A CA 1
ATOM 711 C C . SER A 1 89 ? 3.972 7.778 1.774 1.00 83.94 89 SER A C 1
ATOM 713 O O . SER A 1 89 ? 4.425 7.915 2.906 1.00 83.94 89 SER A O 1
ATOM 715 N N . ILE A 1 90 ? 3.921 8.782 0.892 1.00 81.38 90 ILE A N 1
ATOM 716 C CA . ILE A 1 90 ? 4.386 10.156 1.148 1.00 81.38 90 ILE A CA 1
ATOM 717 C C . ILE A 1 90 ? 3.200 11.111 1.392 1.00 81.38 90 ILE A C 1
ATOM 719 O O . ILE A 1 90 ? 3.387 12.182 1.970 1.00 81.38 90 ILE A O 1
ATOM 723 N N . LEU A 1 91 ? 1.993 10.719 0.966 1.00 74.25 91 LEU A N 1
ATOM 724 C CA . LEU A 1 91 ? 0.733 11.462 1.105 1.00 74.25 91 LEU A CA 1
ATOM 725 C C . LEU A 1 91 ? 0.030 11.169 2.442 1.00 74.25 91 LEU A C 1
ATOM 727 O O . LEU A 1 91 ? -0.531 12.125 3.023 1.00 74.25 91 LEU A O 1
#

Secondary structure (DSSP, 8-state):
-EEEE-GGGHHHHHHHHHHH-GGGTTSPPEEEETT-----SSHHHHHHHHHHHHHHHTTSSTT----PPPHHHHHTTHHHHHHHHHHTTT-

InterPro domains:
  IPR000569 HECT domain [PS50237] (21-58)
  IPR035983 HECT, E3 ligase catalytic domain [SSF56204] (3-90)

Sequence (91 aa):
MLLEVRRNHVMKDALGTIRYSQDDLSSKLQIKFIGEAGVDLGGLRCEFFSLLVYQFSHSGSSGHLTFRKNYVELEKNTFFYLGQLVALSIL

Foldseek 3Di:
DEQEDALVCLQVSQLVVCVVCVPCLPDQYWYDYPPDDDGPPPPRLVVSVVSNVVVQVVVDDPDDRDDDDDPVCVVVCVVVSVVSVVVNNVD

pLDDT: mean 81.4, std 11.49, range [51.75, 95.25]